Protein AF-A0A948FCE2-F1 (afdb_monomer_lite)

Secondary structure (DSSP, 8-state):
-EEEETTEEEEEEEEEETTEEEEEETT-SS--EEEEETTTTEEEEEETTTTEEEEEEGGGS--SS--TT-TT-EEEEEEEEEEEETTEEEEEEEEEEE-TT-S-EEEEEEEEESSSTT-EEEEEETTTTEEEE--S-------GGGGSPPTTPEE-PPPPTT---------------------

Sequence (183 aa):
MVTTVGKHSNQSELLVKGRKMKLKVLNGRTFSTMITDYDRKVLWMLAPIGRQYMEYDLSAMGRSVPQFFHPEVKINKKKIAKEMVGDRKAIKYAAEVTSPGSARVFDGFLWIAESLPDYPLKWQDPEYQLTVDWQDAKLVELDDSLFALPEGYLKVEPPKPGADVAGHQGQHRPESTAAEKKD

Structure (mmCIF, N/CA/C/O backbone):
data_AF-A0A948FCE2-F1
#
_entry.id   AF-A0A948FCE2-F1
#
loop_
_atom_site.group_PDB
_atom_site.id
_atom_site.type_symbol
_atom_site.label_atom_id
_atom_site.label_alt_id
_atom_site.label_comp_id
_atom_site.label_asym_id
_atom_site.label_entity_id
_atom_site.label_seq_id
_atom_site.pdbx_PDB_ins_code
_atom_site.Cartn_x
_atom_site.Cartn_y
_atom_site.Cartn_z
_atom_site.occupancy
_atom_site.B_iso_or_equiv
_atom_site.auth_seq_id
_atom_site.auth_comp_id
_atom_site.auth_asym_id
_atom_site.auth_atom_id
_atom_site.pdbx_PDB_model_num
ATOM 1 N N . MET A 1 1 ? -9.480 3.514 -4.050 1.00 92.25 1 MET A N 1
ATOM 2 C CA . MET A 1 1 ? -8.678 4.105 -2.953 1.00 92.25 1 MET A CA 1
ATOM 3 C C . MET A 1 1 ? -8.480 5.584 -3.232 1.00 92.25 1 MET A C 1
ATOM 5 O O . MET A 1 1 ? -8.151 5.936 -4.360 1.00 92.25 1 MET A O 1
ATOM 9 N N . VAL A 1 2 ? -8.671 6.437 -2.230 1.00 94.44 2 VAL A N 1
ATOM 10 C CA . VAL A 1 2 ? -8.377 7.873 -2.306 1.00 94.44 2 VAL A CA 1
ATOM 11 C C . VAL A 1 2 ? -7.312 8.195 -1.270 1.00 94.44 2 VAL A C 1
ATOM 13 O O . VAL A 1 2 ? -7.469 7.854 -0.104 1.00 94.44 2 VAL A O 1
ATOM 16 N N . THR A 1 3 ? -6.227 8.836 -1.687 1.00 93.19 3 THR A N 1
ATOM 17 C CA . THR A 1 3 ? -5.176 9.315 -0.784 1.00 93.19 3 THR A CA 1
ATOM 18 C C . THR A 1 3 ? -5.140 10.828 -0.841 1.00 93.19 3 THR A C 1
ATOM 20 O O . THR A 1 3 ? -4.957 11.394 -1.916 1.00 93.19 3 THR A O 1
ATOM 23 N N . THR A 1 4 ? -5.288 11.471 0.311 1.00 93.75 4 THR A N 1
ATOM 24 C CA . THR A 1 4 ? -5.264 12.924 0.469 1.00 93.75 4 THR A CA 1
ATOM 25 C C . THR A 1 4 ? -4.112 13.315 1.379 1.00 93.75 4 THR A C 1
ATOM 27 O O . THR A 1 4 ? -3.998 12.778 2.475 1.00 93.75 4 THR A O 1
ATOM 30 N N . VAL A 1 5 ? -3.270 14.245 0.932 1.00 91.31 5 VAL A N 1
ATOM 31 C CA . VAL A 1 5 ? -2.187 14.845 1.723 1.00 91.31 5 VAL A CA 1
ATOM 32 C C . VAL A 1 5 ? -2.358 16.359 1.676 1.00 91.31 5 VAL A C 1
ATOM 34 O O . VAL A 1 5 ? -2.222 16.983 0.616 1.00 91.31 5 VAL A O 1
ATOM 37 N N . GLY A 1 6 ? -2.705 16.956 2.816 1.00 91.12 6 GLY A N 1
ATOM 38 C CA . GLY A 1 6 ? -3.103 18.360 2.885 1.00 91.12 6 GLY A CA 1
ATOM 39 C C . GLY A 1 6 ? -4.295 18.640 1.964 1.00 91.12 6 GLY A C 1
ATOM 40 O O . GLY A 1 6 ? -5.379 18.099 2.158 1.00 91.12 6 GLY A O 1
ATOM 41 N N . LYS A 1 7 ? -4.096 19.476 0.936 1.00 90.12 7 LYS A N 1
ATOM 42 C CA . LYS A 1 7 ? -5.138 19.851 -0.044 1.00 90.12 7 LYS A CA 1
ATOM 43 C C . LYS A 1 7 ? -5.114 19.036 -1.344 1.00 90.12 7 LYS A C 1
ATOM 45 O O . LYS A 1 7 ? -5.920 19.299 -2.231 1.00 90.12 7 LYS A O 1
ATOM 50 N N . HIS A 1 8 ? -4.187 18.091 -1.487 1.00 91.12 8 HIS A N 1
ATOM 51 C CA . HIS A 1 8 ? -4.018 17.322 -2.718 1.00 91.12 8 HIS A CA 1
ATOM 52 C C . HIS A 1 8 ? -4.563 15.911 -2.541 1.00 91.12 8 HIS A C 1
ATOM 54 O O . HIS A 1 8 ? -4.157 15.211 -1.616 1.00 91.12 8 HIS A O 1
ATOM 60 N N . SER A 1 9 ? -5.425 15.480 -3.460 1.00 92.12 9 SER A N 1
ATOM 61 C CA . SER A 1 9 ? -5.993 14.133 -3.464 1.00 92.12 9 SER A CA 1
ATOM 62 C C . SER A 1 9 ? -5.657 13.405 -4.757 1.00 92.12 9 SER A C 1
ATOM 64 O O . SER A 1 9 ? -5.719 13.980 -5.841 1.00 92.12 9 SER A O 1
ATOM 66 N N . ASN A 1 10 ? -5.348 12.117 -4.642 1.00 90.94 10 ASN A N 1
ATOM 67 C CA . ASN A 1 10 ? -5.160 11.210 -5.766 1.00 90.94 10 ASN A CA 1
ATOM 68 C C . ASN A 1 10 ? -6.098 10.013 -5.629 1.00 90.94 10 ASN A C 1
ATOM 70 O O . ASN A 1 10 ? -6.314 9.502 -4.529 1.00 90.94 10 ASN A O 1
ATOM 74 N N . GLN A 1 11 ? -6.635 9.559 -6.759 1.00 93.81 11 GLN A N 1
ATOM 75 C CA . GLN A 1 11 ? -7.449 8.352 -6.835 1.00 93.81 11 GLN A CA 1
ATOM 76 C C . GLN A 1 11 ? -6.656 7.225 -7.478 1.00 93.81 11 GLN A C 1
ATOM 78 O O . GLN A 1 11 ? -6.008 7.416 -8.513 1.00 93.81 11 GLN A O 1
ATOM 83 N N . SER A 1 12 ? -6.764 6.045 -6.881 1.00 93.69 12 SER A N 1
ATOM 84 C CA . SER A 1 12 ? -6.090 4.849 -7.358 1.00 93.69 12 SER A CA 1
ATOM 85 C C . SER A 1 12 ? -6.959 3.609 -7.199 1.00 93.69 12 SER A C 1
ATOM 87 O O . SER A 1 12 ? -7.718 3.464 -6.235 1.00 93.69 12 SER A O 1
ATOM 89 N N . GLU A 1 13 ? -6.789 2.680 -8.125 1.00 95.12 13 GLU A N 1
ATOM 90 C CA . GLU A 1 13 ? -7.261 1.306 -8.024 1.00 95.12 13 GLU A CA 1
ATOM 91 C C . GLU A 1 13 ? -6.169 0.450 -7.373 1.00 95.12 13 GLU A C 1
ATOM 93 O O . GLU A 1 13 ? -4.993 0.580 -7.716 1.00 95.12 13 GLU A O 1
ATOM 98 N N . LEU A 1 14 ? -6.551 -0.397 -6.419 1.00 94.44 14 LEU A N 1
ATOM 99 C CA . LEU A 1 14 ? -5.639 -1.261 -5.676 1.00 94.44 14 LEU A CA 1
ATOM 100 C C . LEU A 1 14 ? -6.127 -2.706 -5.770 1.00 94.44 14 LEU A C 1
ATOM 102 O O . LEU A 1 14 ? -7.241 -3.007 -5.349 1.00 94.44 14 LEU A O 1
ATOM 106 N N . LEU A 1 15 ? -5.268 -3.587 -6.274 1.00 95.38 15 LEU A N 1
ATOM 107 C CA . LEU A 1 15 ? -5.460 -5.032 -6.285 1.00 95.38 15 LEU A CA 1
ATOM 108 C C . LEU A 1 15 ? -4.403 -5.676 -5.392 1.00 95.38 15 LEU A C 1
ATOM 110 O O . LEU A 1 15 ? -3.227 -5.310 -5.449 1.00 95.38 15 LEU A O 1
ATOM 114 N N . VAL A 1 16 ? -4.816 -6.651 -4.587 1.00 93.38 16 VAL A N 1
ATOM 115 C CA . VAL A 1 16 ? -3.933 -7.386 -3.676 1.00 93.38 16 VAL A CA 1
ATOM 116 C C . VAL A 1 16 ? -4.251 -8.869 -3.794 1.00 93.38 16 VAL A C 1
ATOM 118 O O . VAL A 1 16 ? -5.412 -9.260 -3.687 1.00 93.38 16 VAL A O 1
ATOM 121 N N . LYS A 1 17 ? -3.224 -9.691 -4.015 1.00 93.69 17 LYS A N 1
ATOM 122 C CA . LYS A 1 17 ? -3.331 -11.153 -4.045 1.00 93.69 17 LYS A CA 1
ATOM 123 C C . LYS A 1 17 ? -2.110 -11.753 -3.359 1.00 93.69 17 LYS A C 1
ATOM 125 O O . LYS A 1 17 ? -1.005 -11.698 -3.895 1.00 93.69 17 LYS A O 1
ATOM 130 N N . GLY A 1 18 ? -2.306 -12.333 -2.176 1.00 92.12 18 GLY A N 1
ATOM 131 C CA . GLY A 1 18 ? -1.208 -12.888 -1.382 1.00 92.12 18 GLY A CA 1
ATOM 132 C C . GLY A 1 18 ? -0.099 -11.855 -1.162 1.00 92.12 18 GLY A C 1
ATOM 133 O O . GLY A 1 18 ? -0.346 -10.782 -0.621 1.00 92.12 18 GLY A O 1
ATOM 134 N N . ARG A 1 19 ? 1.115 -12.169 -1.625 1.00 93.81 19 ARG A N 1
ATOM 135 C CA . ARG A 1 19 ? 2.308 -11.309 -1.538 1.00 93.81 19 ARG A CA 1
ATOM 136 C C . ARG A 1 19 ? 2.556 -10.476 -2.807 1.00 93.81 19 ARG A C 1
ATOM 138 O O . ARG A 1 19 ? 3.677 -10.039 -3.058 1.00 93.81 19 ARG A O 1
ATOM 145 N N . LYS A 1 20 ? 1.507 -10.217 -3.594 1.00 95.75 20 LYS A N 1
ATOM 146 C CA . LYS A 1 20 ? 1.540 -9.353 -4.780 1.00 95.75 20 LYS A CA 1
ATOM 147 C C . LYS A 1 20 ? 0.538 -8.214 -4.654 1.00 95.75 20 LYS A C 1
ATOM 149 O O . LYS A 1 20 ? -0.582 -8.394 -4.171 1.00 95.75 20 LYS A O 1
ATOM 154 N N . MET A 1 21 ? 0.933 -7.044 -5.134 1.00 95.44 21 MET A N 1
ATOM 155 C CA . MET A 1 21 ? 0.113 -5.839 -5.126 1.00 95.44 21 MET A CA 1
ATOM 156 C C . MET A 1 21 ? 0.203 -5.134 -6.475 1.00 95.44 21 MET A C 1
ATOM 158 O O . MET A 1 21 ? 1.263 -5.083 -7.093 1.00 95.44 21 MET A O 1
ATOM 162 N N . LYS A 1 22 ? -0.908 -4.553 -6.922 1.00 95.88 22 LYS A N 1
ATOM 163 C CA . LYS A 1 22 ? -0.946 -3.653 -8.070 1.00 95.88 22 LYS A CA 1
ATOM 164 C C . LYS A 1 22 ? -1.719 -2.400 -7.714 1.00 95.88 22 LYS A C 1
ATOM 166 O O . LYS A 1 22 ? -2.872 -2.477 -7.307 1.00 95.88 22 LYS A O 1
ATOM 171 N N . LEU A 1 23 ? -1.083 -1.253 -7.893 1.00 94.38 23 LEU A N 1
ATOM 172 C CA . LEU A 1 23 ? -1.665 0.059 -7.671 1.00 94.38 23 LEU A CA 1
ATOM 173 C C . LEU A 1 23 ? -1.679 0.823 -8.993 1.00 94.38 23 LEU A C 1
ATOM 175 O O . LEU A 1 23 ? -0.629 1.053 -9.587 1.00 94.38 23 LEU A O 1
ATOM 179 N N . LYS A 1 24 ? -2.854 1.245 -9.448 1.00 94.62 24 LYS A N 1
ATOM 180 C CA . LYS A 1 24 ? -3.020 2.060 -10.653 1.00 94.62 24 LYS A CA 1
ATOM 181 C C . LYS A 1 24 ? -3.580 3.423 -10.273 1.00 94.62 24 LYS A C 1
ATOM 183 O O . LYS A 1 24 ? -4.732 3.525 -9.868 1.00 94.62 24 LYS A O 1
ATOM 188 N N . VAL A 1 25 ? -2.780 4.471 -10.418 1.00 92.06 25 VAL A N 1
ATOM 189 C CA . VAL A 1 25 ? -3.202 5.864 -10.234 1.00 92.06 25 VAL A CA 1
ATOM 190 C C . VAL A 1 25 ? -4.040 6.277 -11.443 1.00 92.06 25 VAL A C 1
ATOM 192 O O . VAL A 1 25 ? -3.538 6.298 -12.567 1.00 92.06 25 VAL A O 1
ATOM 195 N N . LEU A 1 26 ? -5.315 6.608 -11.230 1.00 88.88 26 LEU A N 1
ATOM 196 C CA . LEU A 1 26 ? -6.279 6.811 -12.322 1.00 88.88 26 LEU A CA 1
ATOM 197 C C . LEU A 1 26 ? -6.000 8.075 -13.149 1.00 88.88 26 LEU A C 1
ATOM 199 O O . LEU A 1 26 ? -6.256 8.084 -14.347 1.00 88.88 26 LEU A O 1
ATOM 203 N N . ASN A 1 27 ? -5.399 9.095 -12.532 1.00 82.12 27 ASN A N 1
ATOM 204 C 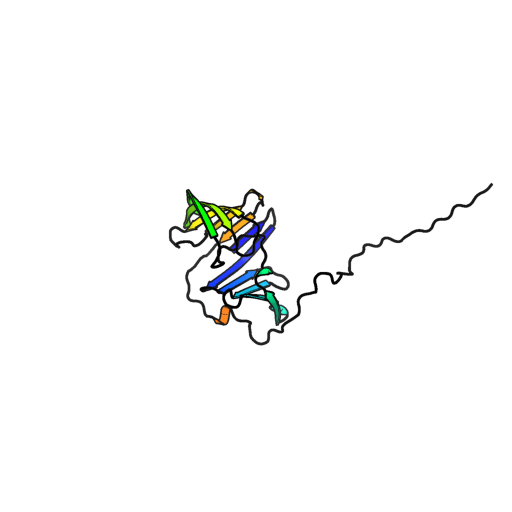CA . ASN A 1 27 ? -5.027 10.360 -13.179 1.00 82.12 27 ASN A CA 1
ATOM 205 C C . ASN A 1 27 ? -3.500 10.529 -13.318 1.00 82.12 27 ASN A C 1
ATOM 207 O O . ASN A 1 27 ? -2.989 11.647 -13.401 1.00 82.12 27 ASN A O 1
ATOM 211 N N . GLY A 1 28 ? -2.747 9.425 -13.280 1.00 71.00 28 GLY A N 1
ATOM 212 C CA . GLY A 1 28 ? -1.293 9.456 -13.435 1.00 71.00 28 GLY A CA 1
ATOM 213 C C . GLY A 1 28 ? -0.883 9.823 -14.865 1.00 71.00 28 GLY A C 1
ATOM 214 O O . GLY A 1 28 ? -1.487 9.347 -15.821 1.00 71.00 28 GLY A O 1
ATOM 215 N N . ARG A 1 29 ? 0.156 10.655 -15.017 1.00 71.62 29 ARG A N 1
ATOM 216 C CA . ARG A 1 29 ? 0.617 11.139 -16.334 1.00 71.62 29 ARG A CA 1
ATOM 217 C C . ARG A 1 29 ? 1.450 10.104 -17.093 1.00 71.62 29 ARG A C 1
ATOM 219 O O . ARG A 1 29 ? 1.075 9.701 -18.185 1.00 71.62 29 ARG A O 1
ATOM 226 N N . THR A 1 30 ? 2.573 9.685 -16.510 1.00 76.44 30 THR A N 1
ATOM 227 C CA . THR A 1 30 ? 3.572 8.859 -17.214 1.00 76.44 30 THR A CA 1
ATOM 228 C C . THR A 1 30 ? 3.650 7.469 -16.604 1.00 76.44 30 THR A C 1
ATOM 230 O O . THR A 1 30 ? 3.156 6.520 -17.200 1.00 76.44 30 THR A O 1
ATOM 233 N N . PHE A 1 31 ? 4.187 7.350 -15.387 1.00 80.12 31 PHE A N 1
ATOM 234 C CA . PHE A 1 31 ? 4.220 6.096 -14.636 1.00 80.12 31 PHE A CA 1
ATOM 235 C C . PHE A 1 31 ? 3.008 6.025 -13.711 1.00 80.12 31 PHE A C 1
ATOM 237 O O . PHE A 1 31 ? 3.011 6.585 -12.617 1.00 80.12 31 PHE A O 1
ATOM 244 N N . SER A 1 32 ? 1.934 5.407 -14.195 1.00 89.69 32 SER A N 1
ATOM 245 C CA . SER A 1 32 ? 0.636 5.384 -13.511 1.00 89.69 32 SER A CA 1
ATOM 246 C C . SER A 1 32 ? 0.306 4.039 -12.878 1.00 89.69 32 SER A C 1
ATOM 248 O O . SER A 1 32 ? -0.650 3.954 -12.115 1.00 89.69 32 SER A O 1
ATOM 250 N N . THR A 1 33 ? 1.067 2.984 -13.175 1.00 94.44 33 THR A N 1
ATOM 251 C CA . THR A 1 33 ? 0.833 1.649 -12.617 1.00 94.44 33 THR A CA 1
ATOM 252 C C . THR A 1 33 ? 2.077 1.156 -11.902 1.00 94.44 33 THR A C 1
ATOM 254 O O . THR A 1 33 ? 3.169 1.180 -12.454 1.00 94.44 33 THR A O 1
ATOM 257 N N . MET A 1 34 ? 1.896 0.690 -10.678 1.00 94.56 34 MET A N 1
ATOM 258 C CA . MET A 1 34 ? 2.920 0.103 -9.834 1.00 94.56 34 MET A CA 1
ATOM 259 C C . MET A 1 34 ? 2.536 -1.347 -9.567 1.00 94.56 34 MET A C 1
ATOM 261 O O . MET A 1 34 ? 1.407 -1.615 -9.158 1.00 94.56 34 MET A O 1
ATOM 265 N N . ILE A 1 35 ? 3.452 -2.277 -9.810 1.00 96.38 35 ILE A N 1
ATOM 266 C CA . ILE A 1 35 ? 3.286 -3.696 -9.494 1.00 96.38 35 ILE A CA 1
ATOM 267 C C . ILE A 1 35 ? 4.395 -4.086 -8.528 1.00 96.38 35 ILE A C 1
ATOM 269 O O . ILE A 1 35 ? 5.565 -3.795 -8.764 1.00 96.38 35 ILE A O 1
ATOM 273 N N . THR A 1 36 ? 4.022 -4.730 -7.435 1.00 95.44 36 THR A N 1
ATOM 274 C CA . THR A 1 36 ? 4.930 -5.148 -6.374 1.00 95.44 36 THR A CA 1
ATOM 275 C C . THR A 1 36 ? 4.806 -6.647 -6.177 1.00 95.44 36 THR A C 1
ATOM 277 O O . THR A 1 36 ? 3.702 -7.157 -5.986 1.00 95.44 36 THR A O 1
ATOM 280 N N . ASP A 1 37 ? 5.942 -7.335 -6.197 1.00 95.38 37 ASP A N 1
ATOM 281 C CA . ASP A 1 37 ? 6.055 -8.747 -5.844 1.00 95.38 37 ASP A CA 1
ATOM 282 C C . ASP A 1 37 ? 7.001 -8.858 -4.642 1.00 95.38 37 ASP A C 1
ATOM 284 O O . ASP A 1 37 ? 8.218 -8.657 -4.754 1.00 95.38 37 ASP A O 1
ATOM 288 N N . TYR A 1 38 ? 6.420 -9.117 -3.467 1.00 92.88 38 TYR A N 1
ATOM 289 C CA . TYR A 1 38 ? 7.160 -9.167 -2.207 1.00 92.88 38 TYR A CA 1
ATOM 290 C C . TYR A 1 38 ? 8.001 -10.438 -2.054 1.00 92.88 38 TY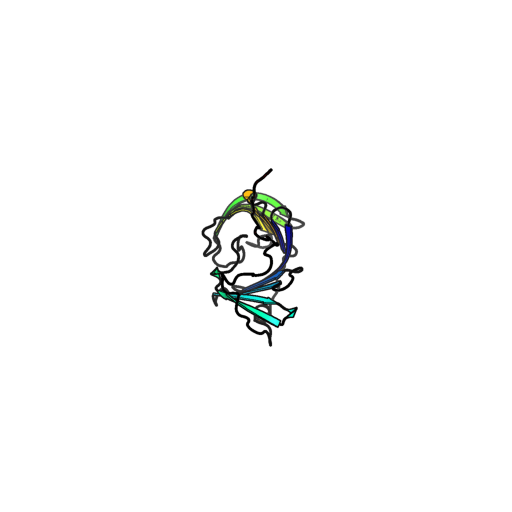R A C 1
ATOM 292 O O . TYR A 1 38 ? 8.911 -10.450 -1.225 1.00 92.88 38 TYR A O 1
ATOM 300 N N . ASP A 1 39 ? 7.729 -11.488 -2.830 1.00 92.62 39 ASP A N 1
ATOM 301 C CA . ASP A 1 39 ? 8.521 -12.722 -2.813 1.00 92.62 39 ASP A CA 1
ATOM 302 C C . ASP A 1 39 ? 9.800 -12.542 -3.627 1.00 92.62 39 ASP A C 1
ATOM 304 O O . ASP A 1 39 ? 10.889 -12.926 -3.201 1.00 92.62 39 ASP A O 1
ATOM 308 N N . ARG A 1 40 ? 9.682 -11.866 -4.773 1.00 93.44 40 ARG A N 1
ATOM 309 C CA . ARG A 1 40 ? 10.813 -11.538 -5.651 1.00 93.44 40 ARG A CA 1
ATOM 310 C C . ARG A 1 40 ? 11.571 -10.280 -5.241 1.00 93.44 40 ARG A C 1
ATOM 312 O O . ARG A 1 40 ? 12.609 -9.992 -5.829 1.00 93.44 40 ARG A O 1
ATOM 319 N N . LYS A 1 41 ? 11.058 -9.537 -4.257 1.00 92.19 41 LYS A N 1
ATOM 320 C CA . LYS A 1 41 ? 11.599 -8.250 -3.802 1.00 92.19 41 LYS A CA 1
ATOM 321 C C . LYS A 1 41 ? 11.760 -7.235 -4.938 1.00 92.19 41 LYS A C 1
ATOM 323 O O . LYS A 1 41 ? 12.733 -6.487 -4.977 1.00 92.19 41 LYS A O 1
ATOM 328 N N . VAL A 1 42 ? 10.772 -7.173 -5.829 1.00 93.81 42 VAL A N 1
ATOM 329 C CA . VAL A 1 42 ? 10.803 -6.286 -6.996 1.00 93.81 42 VAL A CA 1
ATOM 330 C C . VAL A 1 42 ? 9.600 -5.355 -7.040 1.00 93.81 42 VAL A C 1
ATOM 332 O O . VAL A 1 42 ? 8.472 -5.717 -6.692 1.00 93.81 42 VAL A O 1
ATOM 335 N N . LEU A 1 43 ? 9.869 -4.137 -7.494 1.00 93.88 43 LEU A N 1
ATOM 336 C CA . LEU A 1 43 ? 8.896 -3.105 -7.791 1.00 93.88 43 LEU A CA 1
ATOM 337 C C . LEU A 1 43 ? 9.006 -2.734 -9.271 1.00 93.88 43 LEU A C 1
ATOM 339 O O . LEU A 1 43 ? 10.051 -2.269 -9.721 1.00 93.88 43 LEU A O 1
ATOM 343 N N . TRP A 1 44 ? 7.917 -2.874 -10.018 1.00 95.81 44 TRP A N 1
ATOM 344 C CA . TRP A 1 44 ? 7.827 -2.372 -11.384 1.00 95.81 44 TRP A CA 1
ATOM 345 C C . TRP A 1 44 ? 6.953 -1.127 -11.439 1.00 95.81 44 TRP A C 1
ATOM 347 O O . TRP A 1 44 ? 5.788 -1.151 -11.039 1.00 95.81 44 TRP A O 1
ATOM 357 N N . MET A 1 45 ? 7.506 -0.053 -11.991 1.00 94.62 45 MET A N 1
ATOM 358 C CA . MET A 1 45 ? 6.775 1.158 -12.347 1.00 94.62 45 MET A CA 1
ATOM 359 C C . MET A 1 45 ? 6.525 1.134 -13.848 1.00 94.62 45 MET A C 1
ATOM 361 O O . MET A 1 45 ? 7.460 1.166 -14.640 1.00 94.62 45 MET A O 1
ATOM 365 N N . LEU A 1 46 ? 5.264 1.067 -14.251 1.00 94.62 46 LEU A N 1
ATOM 366 C CA . LEU A 1 46 ? 4.842 0.931 -15.638 1.00 94.62 46 LEU A CA 1
ATOM 367 C C . LEU A 1 46 ? 4.345 2.276 -16.162 1.00 94.62 46 LEU A C 1
ATOM 369 O O . LEU A 1 46 ? 3.556 2.960 -15.501 1.00 94.62 46 LEU A O 1
ATOM 373 N N . ALA A 1 47 ? 4.763 2.598 -17.383 1.00 93.81 47 ALA A N 1
ATOM 374 C CA . ALA A 1 47 ? 4.244 3.678 -18.206 1.00 93.81 47 ALA A CA 1
ATOM 375 C C . ALA A 1 47 ? 3.430 3.086 -19.369 1.00 93.81 47 ALA A C 1
ATOM 377 O O . ALA A 1 47 ? 4.004 2.749 -20.411 1.00 93.81 47 ALA A O 1
ATOM 378 N N . PRO A 1 48 ? 2.098 2.935 -19.220 1.00 91.19 48 PRO A N 1
ATOM 379 C CA . PRO A 1 48 ? 1.303 2.168 -20.174 1.00 91.19 48 PRO A CA 1
ATOM 380 C C . PRO A 1 48 ? 1.271 2.751 -21.587 1.00 91.19 48 PRO A C 1
ATOM 382 O O . PRO A 1 48 ? 1.327 1.995 -22.551 1.00 91.19 48 PRO A O 1
ATOM 385 N N . ILE A 1 49 ? 1.238 4.084 -21.715 1.00 91.06 49 ILE A N 1
ATOM 386 C CA . ILE A 1 49 ? 1.200 4.779 -23.015 1.00 91.06 49 ILE A CA 1
ATOM 387 C C . ILE A 1 4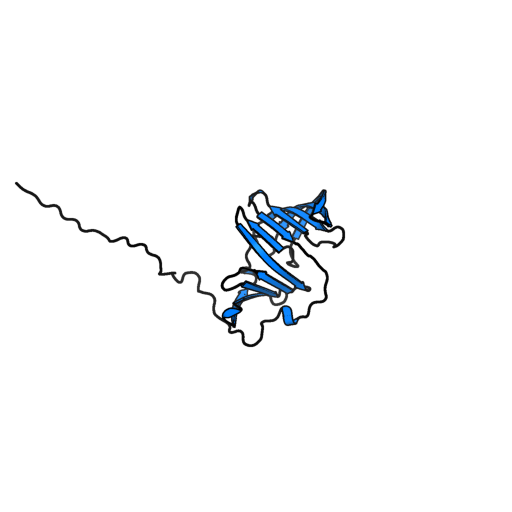9 ? 2.468 4.485 -23.827 1.00 91.06 49 ILE A C 1
ATOM 389 O O . ILE A 1 49 ? 2.388 4.200 -25.017 1.00 91.06 49 ILE A O 1
ATOM 393 N N . GLY A 1 50 ? 3.634 4.520 -23.178 1.00 91.44 50 GLY A N 1
ATOM 394 C CA . GLY A 1 50 ? 4.918 4.246 -23.824 1.00 91.44 50 GLY A CA 1
ATOM 395 C C . GLY A 1 50 ? 5.266 2.761 -23.921 1.00 91.44 50 GLY A C 1
ATOM 396 O O . GLY A 1 50 ? 6.296 2.438 -24.503 1.00 91.44 50 GLY A O 1
ATOM 397 N N . ARG A 1 51 ? 4.454 1.864 -23.334 1.00 94.56 51 ARG A N 1
ATOM 398 C CA . ARG A 1 51 ? 4.789 0.441 -23.123 1.00 94.56 51 ARG A CA 1
ATOM 399 C C . ARG A 1 51 ? 6.181 0.277 -22.511 1.00 94.56 51 ARG A C 1
ATOM 401 O O . ARG A 1 51 ? 6.989 -0.529 -22.961 1.00 94.56 51 ARG A O 1
ATOM 408 N N . GLN A 1 52 ? 6.477 1.084 -21.502 1.00 95.50 52 GLN A N 1
ATOM 409 C CA . GLN A 1 52 ? 7.768 1.085 -20.821 1.00 95.50 52 GLN A CA 1
ATOM 410 C C . GLN A 1 52 ? 7.596 0.693 -19.362 1.00 95.50 52 GLN A C 1
ATOM 412 O O . GLN A 1 52 ? 6.538 0.917 -18.768 1.00 95.50 52 GLN A O 1
ATOM 417 N N . TYR A 1 53 ? 8.644 0.134 -18.769 1.00 96.00 53 TYR A N 1
ATOM 418 C CA . TYR A 1 53 ? 8.702 -0.074 -17.331 1.00 96.00 53 TYR A CA 1
ATOM 419 C C . TYR A 1 53 ? 10.087 0.230 -16.770 1.00 96.00 53 TYR A C 1
ATOM 421 O O . TYR A 1 53 ? 11.102 0.027 -17.431 1.00 96.00 53 TYR A O 1
ATOM 429 N N . MET A 1 54 ? 10.107 0.687 -15.527 1.00 95.44 54 MET A N 1
ATOM 430 C CA . MET A 1 54 ? 11.300 0.764 -14.697 1.00 95.44 54 MET A CA 1
ATOM 431 C C . MET A 1 54 ? 11.200 -0.305 -13.618 1.00 95.44 54 MET A C 1
ATOM 433 O O . MET A 1 54 ? 10.127 -0.544 -13.059 1.00 95.44 54 MET A O 1
ATOM 437 N N . GLU A 1 55 ? 12.322 -0.950 -13.337 1.00 94.75 55 GLU A N 1
ATOM 438 C CA . GLU A 1 55 ? 12.442 -1.954 -12.289 1.00 94.75 55 GLU A CA 1
ATOM 439 C C . GLU A 1 55 ? 13.280 -1.394 -11.149 1.00 94.75 55 GLU A C 1
ATOM 441 O O . GLU A 1 55 ? 14.360 -0.850 -11.375 1.00 94.75 55 GLU A O 1
ATOM 446 N N . TYR A 1 56 ? 12.776 -1.548 -9.934 1.00 92.12 56 TYR A N 1
ATOM 447 C CA . TYR A 1 56 ? 13.428 -1.104 -8.718 1.00 92.12 56 TYR A CA 1
ATOM 448 C C . TYR A 1 56 ? 13.437 -2.223 -7.679 1.00 92.12 56 TYR A C 1
ATOM 450 O O . TYR A 1 56 ? 12.572 -3.103 -7.668 1.00 92.12 56 TYR A O 1
ATOM 458 N N . ASP A 1 57 ? 14.388 -2.133 -6.757 1.00 91.38 57 ASP A N 1
ATOM 459 C CA . ASP A 1 57 ? 14.311 -2.846 -5.487 1.00 91.38 57 ASP A CA 1
ATOM 460 C C . ASP A 1 57 ? 13.149 -2.293 -4.638 1.00 91.38 57 ASP A C 1
ATOM 462 O O . ASP A 1 57 ? 12.829 -1.100 -4.702 1.00 91.38 57 ASP A O 1
ATOM 466 N N . LEU A 1 58 ? 12.525 -3.138 -3.808 1.00 87.62 58 LEU A N 1
ATOM 467 C CA . LEU A 1 58 ? 11.424 -2.715 -2.928 1.00 87.62 58 LEU A CA 1
ATOM 468 C C . LEU A 1 58 ? 11.780 -1.548 -2.006 1.00 87.62 58 LEU A C 1
ATOM 470 O O . LEU A 1 58 ? 10.893 -0.785 -1.623 1.00 87.62 58 LEU A O 1
ATOM 474 N N . SER A 1 59 ? 13.054 -1.387 -1.646 1.00 83.75 59 SER A N 1
ATOM 475 C CA . SER A 1 59 ? 13.518 -0.275 -0.814 1.00 83.75 59 SER A CA 1
ATOM 476 C C . SER A 1 59 ? 13.227 1.099 -1.422 1.00 83.75 59 SER A C 1
ATOM 478 O O . SER A 1 59 ? 13.106 2.057 -0.652 1.00 83.75 59 SER A O 1
ATOM 480 N N . ALA A 1 60 ? 13.058 1.182 -2.749 1.00 83.50 60 ALA A N 1
ATOM 481 C CA . ALA A 1 60 ? 12.688 2.390 -3.485 1.00 83.50 60 ALA A CA 1
ATOM 482 C C . ALA A 1 60 ? 11.191 2.738 -3.393 1.00 83.50 60 ALA A C 1
ATOM 484 O O . ALA A 1 60 ? 10.788 3.829 -3.801 1.00 83.50 60 ALA A O 1
ATOM 485 N N . MET A 1 61 ? 10.351 1.838 -2.870 1.00 81.56 61 MET A N 1
ATOM 486 C CA . MET A 1 61 ? 8.931 2.114 -2.682 1.00 81.56 61 MET A CA 1
ATOM 487 C C . MET A 1 61 ? 8.744 3.283 -1.707 1.00 81.56 61 MET A C 1
ATOM 489 O O . MET A 1 61 ? 9.362 3.342 -0.641 1.00 81.56 61 MET A O 1
ATOM 493 N N . GLY A 1 62 ? 7.859 4.213 -2.076 1.00 75.62 62 GLY A N 1
ATOM 494 C CA . GLY A 1 62 ? 7.565 5.401 -1.282 1.00 75.62 62 GLY A CA 1
ATOM 495 C C . GLY A 1 62 ? 7.161 5.065 0.157 1.00 75.62 62 GLY A C 1
ATOM 496 O O . GLY A 1 62 ? 6.404 4.127 0.414 1.00 75.62 62 GLY A O 1
ATOM 497 N N . ARG A 1 63 ? 7.671 5.866 1.098 1.00 76.88 63 ARG A N 1
ATOM 498 C CA . ARG A 1 63 ? 7.465 5.717 2.552 1.00 76.88 63 ARG A CA 1
ATOM 499 C C . ARG A 1 63 ? 6.707 6.899 3.156 1.00 76.88 63 ARG A C 1
ATOM 501 O O . ARG A 1 63 ? 6.838 7.192 4.338 1.00 76.88 63 ARG A O 1
ATOM 508 N N . SER A 1 64 ? 5.969 7.636 2.331 1.00 71.69 64 SER A N 1
ATOM 509 C CA . SER A 1 64 ? 5.172 8.790 2.762 1.00 71.69 64 SER A CA 1
ATOM 510 C C . SER A 1 64 ? 3.817 8.392 3.349 1.00 71.69 64 SER A C 1
ATOM 512 O O . SER A 1 64 ? 3.227 9.173 4.089 1.00 71.69 64 SER A O 1
ATOM 514 N N . VAL A 1 65 ? 3.348 7.180 3.044 1.00 78.75 65 VAL A N 1
ATOM 515 C CA . VAL A 1 65 ? 2.079 6.598 3.497 1.00 78.75 65 VAL A CA 1
ATOM 516 C C . VAL A 1 65 ? 2.363 5.194 4.048 1.00 78.75 65 VAL A C 1
ATOM 518 O O . VAL A 1 65 ? 3.225 4.508 3.484 1.00 78.75 65 VAL A O 1
ATOM 521 N N . PRO A 1 66 ? 1.673 4.735 5.112 1.00 80.31 66 PRO A N 1
ATOM 522 C CA . PRO A 1 66 ? 1.872 3.383 5.619 1.00 80.31 66 PRO A CA 1
ATOM 523 C C . PRO A 1 66 ? 1.466 2.316 4.593 1.00 80.31 66 PRO A C 1
ATOM 525 O O . PRO A 1 66 ? 0.443 2.429 3.913 1.00 80.31 66 PRO A O 1
ATOM 528 N N . GLN A 1 67 ? 2.248 1.240 4.508 1.00 87.38 67 GLN A N 1
ATOM 529 C CA . GLN A 1 67 ? 2.036 0.156 3.548 1.00 87.38 67 GLN A CA 1
ATOM 530 C C . GLN A 1 67 ? 1.171 -0.954 4.158 1.00 87.38 67 GLN A C 1
ATOM 532 O O . GLN A 1 67 ? 1.650 -2.046 4.444 1.00 87.38 67 GLN A O 1
ATOM 537 N N . PHE A 1 68 ? -0.118 -0.676 4.367 1.00 90.75 68 PHE A N 1
ATOM 538 C CA . PHE A 1 68 ? -1.046 -1.578 5.074 1.00 90.75 68 PHE A CA 1
ATOM 539 C C . PHE A 1 68 ? -1.184 -2.986 4.481 1.00 90.75 68 PHE A C 1
ATOM 541 O O . PHE A 1 68 ? -1.561 -3.907 5.196 1.00 90.75 68 PHE A O 1
ATOM 548 N N . PHE A 1 69 ? -0.884 -3.154 3.194 1.00 90.25 69 PHE A N 1
ATOM 549 C CA . PHE A 1 69 ? -0.957 -4.445 2.503 1.00 90.25 69 PHE A CA 1
ATOM 550 C C . PHE A 1 69 ? 0.413 -5.113 2.342 1.00 90.25 69 PHE A C 1
ATOM 552 O O . PHE A 1 69 ? 0.519 -6.158 1.703 1.00 90.25 69 PHE A O 1
ATOM 559 N N . HIS A 1 70 ? 1.469 -4.529 2.916 1.00 90.06 70 HIS A N 1
ATOM 560 C CA . HIS A 1 70 ? 2.766 -5.181 2.983 1.00 90.06 70 HIS A CA 1
ATOM 561 C C . HIS A 1 70 ? 2.691 -6.338 3.995 1.00 90.06 70 HIS A C 1
ATOM 563 O O . HIS A 1 70 ? 2.282 -6.115 5.133 1.00 90.06 70 HIS A O 1
ATOM 569 N N . PRO A 1 71 ? 3.130 -7.561 3.651 1.00 87.44 71 PRO A N 1
ATOM 570 C CA . PRO A 1 71 ? 2.947 -8.741 4.507 1.00 87.44 71 PRO A CA 1
ATOM 571 C C . PRO A 1 71 ? 3.669 -8.657 5.861 1.00 87.44 71 PRO A C 1
ATOM 573 O O . PRO A 1 71 ? 3.257 -9.273 6.834 1.00 87.44 71 PRO A O 1
ATOM 576 N N . GLU A 1 72 ? 4.761 -7.901 5.919 1.00 90.38 72 GLU A N 1
ATOM 577 C CA . GLU A 1 72 ? 5.555 -7.677 7.136 1.00 90.38 72 GLU A CA 1
ATOM 578 C C . GLU A 1 72 ? 5.224 -6.356 7.863 1.00 90.38 72 GLU A C 1
ATOM 580 O O . GLU A 1 72 ? 5.967 -5.944 8.757 1.00 90.38 72 GLU A O 1
ATOM 585 N N . VAL A 1 73 ? 4.136 -5.665 7.494 1.00 91.88 73 VAL A N 1
ATOM 586 C CA . VAL A 1 73 ? 3.704 -4.463 8.223 1.00 91.88 73 VAL A CA 1
ATOM 587 C C . VAL A 1 73 ? 3.329 -4.823 9.659 1.00 91.88 73 VAL A C 1
ATOM 589 O O . VAL A 1 73 ? 2.624 -5.800 9.916 1.00 91.88 73 VAL A O 1
ATOM 592 N N . LYS A 1 74 ? 3.797 -4.024 10.617 1.00 93.94 74 LYS A N 1
ATOM 593 C CA . LYS A 1 74 ? 3.422 -4.166 12.025 1.00 93.94 74 LYS A CA 1
ATOM 594 C C . LYS A 1 74 ? 2.439 -3.068 12.385 1.00 93.94 74 LYS A C 1
ATOM 596 O O . LYS A 1 74 ? 2.706 -1.898 12.122 1.00 93.94 74 LYS A O 1
ATOM 601 N N . ILE A 1 75 ? 1.318 -3.455 12.983 1.00 95.19 75 ILE A N 1
ATOM 602 C CA . ILE A 1 75 ? 0.266 -2.536 13.416 1.00 95.19 75 ILE A CA 1
ATOM 603 C C . ILE A 1 75 ? 0.013 -2.786 14.900 1.00 95.19 75 ILE A C 1
ATOM 605 O O . ILE A 1 75 ? -0.614 -3.781 15.267 1.00 95.19 75 ILE A O 1
ATOM 609 N N . ASN A 1 76 ? 0.492 -1.881 15.750 1.00 96.31 76 ASN A N 1
ATOM 610 C CA . ASN A 1 76 ? 0.082 -1.829 17.147 1.00 96.31 76 ASN A CA 1
ATOM 611 C C . ASN A 1 76 ? -1.197 -0.996 17.222 1.00 96.31 76 ASN A C 1
ATOM 613 O O . ASN A 1 76 ? -1.208 0.133 16.746 1.00 96.31 76 ASN A O 1
ATOM 617 N N . LYS A 1 77 ? -2.295 -1.543 17.752 1.00 96.31 77 LYS A N 1
ATOM 618 C CA . LYS A 1 77 ? -3.600 -0.868 17.718 1.00 96.31 77 LYS A CA 1
ATOM 619 C C . LYS A 1 77 ? -4.378 -1.029 19.018 1.00 96.31 77 LYS A C 1
ATOM 621 O O . LYS A 1 77 ? -4.560 -2.138 19.514 1.00 96.31 77 LYS A O 1
ATOM 626 N N . LYS A 1 78 ? -4.925 0.076 19.526 1.00 97.94 78 LYS A N 1
ATOM 627 C CA . LYS A 1 78 ? -5.843 0.117 20.670 1.00 97.94 78 LYS A CA 1
ATOM 628 C C . LYS A 1 78 ? -7.223 0.551 20.203 1.00 97.94 78 LYS A C 1
ATOM 630 O O . LYS A 1 78 ? -7.383 1.626 19.632 1.00 97.94 78 LYS A O 1
ATOM 635 N N . LYS A 1 79 ? -8.233 -0.286 20.451 1.00 97.81 79 LYS A N 1
ATOM 636 C CA . LYS A 1 79 ? -9.628 0.020 20.110 1.00 97.81 79 LYS A CA 1
ATOM 637 C C . LYS A 1 79 ? -10.084 1.284 20.845 1.00 97.81 79 LYS A C 1
ATOM 639 O O . LYS A 1 79 ? -9.899 1.385 22.054 1.00 97.81 79 LYS A O 1
ATOM 644 N N . ILE A 1 80 ? -10.715 2.200 20.114 1.00 97.75 80 ILE A N 1
ATOM 645 C CA . ILE A 1 80 ? -11.277 3.448 20.649 1.00 97.75 80 ILE A CA 1
ATOM 646 C C . ILE A 1 80 ? -12.799 3.419 20.574 1.00 97.75 80 ILE A C 1
ATOM 648 O O . ILE A 1 80 ? -13.471 3.690 21.564 1.00 97.75 80 ILE A O 1
ATOM 652 N N . ALA A 1 81 ? -13.349 3.100 19.402 1.00 97.75 81 ALA A N 1
ATOM 653 C CA . ALA A 1 81 ? -14.774 3.259 19.137 1.00 97.75 81 ALA A CA 1
ATOM 654 C C . ALA A 1 81 ? -15.267 2.296 18.052 1.00 97.75 81 ALA A C 1
ATOM 656 O O . ALA A 1 81 ? -14.483 1.637 17.366 1.00 97.75 81 ALA A O 1
ATOM 657 N N . LYS A 1 82 ? -16.590 2.229 17.905 1.00 97.50 82 LYS A N 1
ATOM 658 C CA . LYS A 1 82 ? -17.260 1.686 16.723 1.00 97.50 82 LYS A CA 1
ATOM 659 C C . LYS A 1 82 ? -17.886 2.850 15.967 1.00 97.50 82 LYS A C 1
ATOM 661 O O . LYS A 1 82 ? -18.542 3.682 16.585 1.00 97.50 82 LYS A O 1
ATOM 666 N N . GLU A 1 83 ? -17.673 2.908 14.663 1.00 97.00 83 GLU A N 1
ATOM 667 C CA . GLU A 1 83 ? -18.122 4.004 13.804 1.00 97.00 83 GLU A CA 1
ATOM 668 C C . GLU A 1 83 ? -18.614 3.452 12.457 1.00 97.00 83 GLU A C 1
ATOM 670 O O . GLU A 1 83 ? -18.339 2.306 12.097 1.00 97.00 83 GLU A O 1
ATOM 675 N N . MET A 1 84 ? -19.347 4.273 11.708 1.00 94.69 84 MET A N 1
ATOM 676 C CA . MET A 1 84 ? -19.666 4.001 10.307 1.00 94.69 84 MET A CA 1
ATOM 677 C C . MET A 1 84 ? -18.645 4.712 9.417 1.00 94.69 84 MET A C 1
ATOM 679 O O . MET A 1 84 ? -18.403 5.906 9.591 1.00 94.69 84 MET A O 1
ATOM 683 N N . VAL A 1 85 ? -18.064 3.996 8.456 1.00 93.31 85 VAL A N 1
ATOM 684 C CA . VAL A 1 85 ? -17.226 4.568 7.392 1.00 93.31 85 VAL A CA 1
ATOM 685 C C . VAL A 1 85 ? -17.947 4.322 6.074 1.00 93.31 85 VAL A C 1
ATOM 687 O O . VAL A 1 85 ? -17.994 3.193 5.586 1.00 93.31 85 VAL A O 1
ATOM 690 N N . GLY A 1 86 ? -18.574 5.372 5.539 1.00 89.25 86 GLY A N 1
ATOM 691 C CA . GLY A 1 86 ? -19.555 5.221 4.465 1.00 89.25 86 GLY A CA 1
ATOM 692 C C . GLY A 1 86 ? -20.742 4.376 4.936 1.00 89.25 86 GLY A C 1
ATOM 693 O O . GLY A 1 86 ? -21.360 4.675 5.956 1.00 89.25 86 GLY A O 1
ATOM 694 N N . ASP A 1 87 ? -21.028 3.296 4.217 1.00 90.06 87 ASP A N 1
ATOM 695 C CA . ASP A 1 87 ? -22.087 2.326 4.508 1.00 90.06 87 ASP A CA 1
ATOM 696 C C . ASP A 1 87 ? -21.608 1.115 5.336 1.00 90.06 87 ASP A C 1
ATOM 698 O O . ASP A 1 87 ? -22.385 0.199 5.614 1.00 90.06 87 ASP A O 1
ATOM 702 N N . ARG A 1 88 ? -20.341 1.098 5.776 1.00 91.44 88 ARG A N 1
ATOM 703 C CA . ARG A 1 88 ? -19.737 -0.047 6.476 1.00 91.44 88 ARG A CA 1
ATOM 704 C C . ARG A 1 88 ? -19.520 0.218 7.959 1.00 91.44 88 ARG A C 1
ATOM 706 O O . ARG A 1 88 ? -18.958 1.240 8.350 1.00 91.44 88 ARG A O 1
ATOM 713 N N . LYS A 1 89 ? -19.889 -0.765 8.787 1.00 94.81 89 LYS A N 1
ATOM 714 C CA . LYS A 1 89 ? -19.527 -0.804 10.211 1.00 94.81 89 LYS A CA 1
ATOM 715 C C . LYS A 1 89 ? -18.027 -1.033 10.357 1.00 94.81 89 LYS A C 1
ATOM 717 O O . LYS A 1 89 ? -17.483 -1.978 9.777 1.00 94.81 89 LYS A O 1
ATOM 722 N N . ALA A 1 90 ? -17.385 -0.197 11.159 1.00 96.50 90 ALA A N 1
ATOM 723 C CA . ALA A 1 90 ? -15.955 -0.231 11.384 1.00 96.50 90 ALA A CA 1
ATOM 724 C C . ALA A 1 90 ? -15.615 -0.103 12.869 1.00 96.50 90 ALA A C 1
ATOM 726 O O . ALA A 1 90 ? -16.295 0.582 13.638 1.00 96.50 90 ALA A O 1
ATOM 727 N N . ILE A 1 91 ? -14.502 -0.713 13.262 1.00 97.44 91 ILE A N 1
ATOM 728 C CA . ILE A 1 91 ? -13.869 -0.445 14.551 1.00 97.44 91 ILE A CA 1
ATOM 729 C C . ILE A 1 91 ? -12.749 0.560 14.311 1.00 97.44 91 ILE A C 1
ATOM 731 O O . ILE A 1 91 ? -11.873 0.333 13.476 1.00 97.44 91 ILE A O 1
ATOM 735 N N . LYS A 1 92 ? -12.781 1.660 15.060 1.00 98.00 92 LYS A N 1
ATOM 736 C CA . LYS A 1 92 ? -11.730 2.672 15.078 1.00 98.00 92 LYS A CA 1
ATOM 737 C C . LYS A 1 92 ? -10.691 2.332 16.133 1.00 98.00 92 LYS A C 1
ATOM 739 O O . LYS A 1 92 ? -11.031 2.043 17.287 1.00 98.00 92 LYS A O 1
ATOM 744 N N . TYR A 1 93 ? -9.431 2.447 15.751 1.00 98.12 93 TYR A N 1
ATOM 745 C CA . TYR A 1 93 ? -8.274 2.233 16.600 1.00 98.12 93 TYR A CA 1
ATOM 746 C C . TYR A 1 93 ? -7.377 3.471 16.611 1.00 98.12 93 TYR A C 1
ATOM 748 O O . TYR A 1 93 ? -7.224 4.114 15.577 1.00 98.12 93 TYR A O 1
ATOM 756 N N . ALA A 1 94 ? -6.750 3.765 17.752 1.00 98.06 94 ALA A N 1
ATOM 757 C CA . ALA A 1 94 ? -5.460 4.457 17.759 1.00 98.06 94 ALA A CA 1
ATOM 758 C C . ALA A 1 94 ? -4.433 3.420 17.334 1.00 98.06 94 ALA A C 1
ATOM 760 O O . ALA A 1 94 ? -4.440 2.318 17.892 1.00 98.06 94 ALA A O 1
ATOM 761 N N . ALA A 1 95 ? -3.604 3.737 16.351 1.00 97.38 95 ALA A N 1
ATOM 762 C CA . ALA A 1 95 ? -2.643 2.789 15.831 1.00 97.38 95 ALA A CA 1
ATOM 763 C C . ALA A 1 95 ? -1.293 3.433 15.529 1.00 97.38 95 ALA A C 1
ATOM 765 O O . ALA A 1 95 ? -1.230 4.554 15.031 1.00 97.38 95 ALA A O 1
ATOM 766 N N . GLU A 1 96 ? -0.254 2.654 15.801 1.00 96.25 96 GLU A N 1
ATOM 767 C CA . GLU A 1 96 ? 1.129 2.898 15.417 1.00 96.25 96 GLU A CA 1
ATOM 768 C C . GLU A 1 96 ? 1.468 1.867 14.332 1.00 96.25 96 GLU A C 1
ATOM 770 O O . GLU A 1 96 ? 1.298 0.653 14.524 1.00 96.25 96 GLU A O 1
ATOM 775 N N . VAL A 1 97 ? 1.895 2.336 13.163 1.00 94.56 97 VAL A N 1
ATOM 776 C CA . VAL A 1 97 ? 2.170 1.493 11.997 1.00 94.56 97 VAL A CA 1
ATOM 777 C C . VAL A 1 97 ? 3.641 1.589 11.632 1.00 94.56 97 VAL A C 1
ATOM 779 O O . VAL A 1 97 ? 4.151 2.666 11.332 1.00 94.56 97 VAL A O 1
ATOM 782 N N . THR A 1 98 ? 4.310 0.441 11.571 1.00 92.62 98 THR A N 1
ATOM 783 C CA . THR A 1 98 ? 5.708 0.339 11.146 1.00 92.62 98 THR A CA 1
ATOM 784 C C . THR A 1 98 ? 5.779 -0.474 9.864 1.00 92.62 98 THR A C 1
ATOM 786 O O . THR A 1 98 ? 5.450 -1.663 9.843 1.00 92.62 98 THR A O 1
ATOM 789 N N . SER A 1 99 ? 6.210 0.175 8.781 1.00 87.88 99 SER A N 1
ATOM 790 C CA . SER A 1 99 ? 6.434 -0.486 7.491 1.00 87.88 99 SER A CA 1
ATOM 791 C C . SER A 1 99 ? 7.878 -1.005 7.398 1.00 87.88 99 SER A C 1
ATOM 793 O O . SER A 1 99 ? 8.796 -0.309 7.837 1.00 87.88 99 SER A O 1
ATOM 795 N N . PRO A 1 100 ? 8.118 -2.193 6.822 1.00 83.50 100 PRO A N 1
ATOM 796 C CA . PRO A 1 100 ? 9.463 -2.741 6.656 1.00 83.50 100 PRO A CA 1
ATOM 797 C C . PRO A 1 100 ? 10.395 -1.799 5.901 1.00 83.50 100 PRO A C 1
ATOM 799 O O . PRO A 1 100 ? 10.005 -1.136 4.942 1.00 83.50 100 PRO A O 1
ATOM 802 N N . GLY A 1 101 ? 11.639 -1.712 6.368 1.00 78.44 101 GLY A N 1
ATOM 803 C CA . GLY A 1 101 ? 12.646 -0.817 5.801 1.00 78.44 101 GLY A CA 1
ATOM 804 C C . GLY A 1 101 ? 12.420 0.671 6.089 1.00 78.44 101 GLY A C 1
ATOM 805 O O . GLY A 1 101 ? 13.318 1.459 5.806 1.00 78.44 101 GLY A O 1
ATOM 806 N N . SER A 1 102 ? 11.285 1.081 6.667 1.00 80.56 102 SER A N 1
ATOM 807 C CA . SER A 1 102 ? 11.033 2.460 7.093 1.00 80.56 102 SER A CA 1
ATOM 808 C C . SER A 1 102 ? 11.553 2.703 8.509 1.00 80.56 102 SER A C 1
ATOM 810 O O . SER A 1 102 ? 11.236 1.951 9.424 1.00 80.56 102 SER A O 1
ATOM 812 N N . ALA A 1 103 ? 12.307 3.789 8.702 1.00 81.06 103 ALA A N 1
ATOM 813 C CA . ALA A 1 103 ? 12.655 4.288 10.036 1.00 81.06 103 ALA A CA 1
ATOM 814 C C . ALA A 1 103 ? 11.503 5.079 10.685 1.00 81.06 103 ALA A C 1
ATOM 816 O O . ALA A 1 103 ? 11.518 5.327 11.886 1.00 81.06 103 ALA A O 1
ATOM 817 N N . ARG A 1 104 ? 10.506 5.485 9.887 1.00 85.19 104 ARG A N 1
ATOM 818 C CA . ARG A 1 104 ? 9.323 6.205 10.356 1.00 85.19 104 ARG A CA 1
ATOM 819 C C . ARG A 1 104 ? 8.298 5.229 10.927 1.00 85.19 104 ARG A C 1
ATOM 821 O O . ARG A 1 104 ? 7.915 4.278 10.238 1.00 85.19 104 ARG A O 1
ATOM 828 N N . VAL A 1 105 ? 7.827 5.543 12.129 1.00 89.94 105 VAL A N 1
ATOM 829 C CA . VAL A 1 105 ? 6.587 5.026 12.717 1.00 89.94 105 VAL A CA 1
ATOM 830 C C . VAL A 1 105 ? 5.470 6.006 12.361 1.00 89.94 105 VAL A C 1
ATOM 832 O O . VAL A 1 105 ? 5.682 7.218 12.382 1.00 89.94 105 VAL A O 1
ATOM 835 N N . PHE A 1 106 ? 4.322 5.490 11.930 1.00 91.56 106 PHE A N 1
ATOM 836 C CA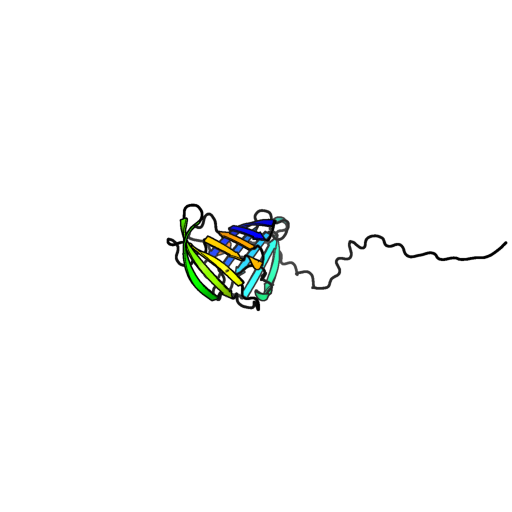 . PHE A 1 106 ? 3.157 6.307 11.605 1.00 91.56 106 PHE A CA 1
ATOM 837 C C . PHE A 1 106 ? 2.125 6.187 12.713 1.00 91.56 106 PHE A C 1
ATOM 839 O O . PHE A 1 106 ? 1.584 5.101 12.921 1.00 91.56 106 PHE A O 1
ATOM 846 N N . ASP A 1 107 ? 1.806 7.305 13.349 1.00 95.25 107 ASP A N 1
ATOM 847 C CA . ASP A 1 107 ? 0.823 7.367 14.421 1.00 95.25 107 ASP A CA 1
ATOM 848 C C . ASP A 1 107 ? -0.468 8.004 13.917 1.00 95.25 107 ASP A C 1
ATOM 850 O O . ASP A 1 107 ? -0.466 9.005 13.197 1.00 95.25 107 ASP A O 1
ATOM 854 N N . GLY A 1 108 ? -1.603 7.404 14.259 1.00 96.81 108 GLY A N 1
ATOM 855 C CA . GLY A 1 108 ? -2.872 7.886 13.742 1.00 96.81 108 GLY A CA 1
ATOM 856 C C . GLY A 1 108 ? -4.069 7.031 14.108 1.00 96.81 108 GLY A C 1
ATOM 857 O O . GLY A 1 108 ? -4.074 6.266 15.075 1.00 96.81 108 GLY A O 1
ATOM 858 N N . PHE A 1 109 ? -5.120 7.191 13.315 1.00 98.00 109 PHE A N 1
ATOM 859 C CA . PHE A 1 109 ? -6.373 6.480 13.470 1.00 98.00 109 PHE A CA 1
ATOM 860 C C . PHE A 1 109 ? -6.591 5.521 12.307 1.00 98.00 109 PHE A C 1
ATOM 862 O O . PHE A 1 109 ? -6.552 5.911 11.139 1.00 98.00 109 PHE A O 1
ATOM 869 N N . LEU A 1 110 ? -6.861 4.264 12.641 1.00 97.88 110 LEU A N 1
ATOM 870 C CA . LEU A 1 110 ? -7.136 3.197 11.688 1.00 97.88 110 LEU A CA 1
ATOM 871 C C . LEU A 1 110 ? -8.563 2.693 11.882 1.00 97.88 110 LEU A C 1
ATOM 873 O O . LEU A 1 110 ? -8.946 2.317 12.989 1.00 97.88 110 LEU A O 1
ATOM 877 N N . TRP A 1 111 ? -9.333 2.637 10.803 1.00 97.62 111 TRP A N 1
ATOM 878 C CA . TRP A 1 111 ? -10.652 2.015 10.781 1.00 97.62 111 TRP A CA 1
ATOM 879 C C . TRP A 1 111 ? -10.567 0.694 10.038 1.00 97.62 111 TRP A C 1
ATOM 881 O O . TRP A 1 111 ? -10.120 0.658 8.893 1.00 97.62 111 TRP A O 1
ATOM 891 N N . ILE A 1 112 ? -11.028 -0.377 10.676 1.00 95.56 112 ILE A N 1
ATOM 892 C CA . ILE A 1 112 ? -11.059 -1.727 10.102 1.00 95.56 112 ILE A CA 1
ATOM 893 C C . ILE A 1 112 ? -12.512 -2.174 10.002 1.00 95.56 112 ILE A C 1
ATOM 895 O O . ILE A 1 112 ? -13.286 -1.970 10.941 1.00 95.56 112 ILE A O 1
ATOM 899 N N . ALA A 1 113 ? -12.882 -2.768 8.870 1.00 93.69 113 ALA A N 1
ATOM 900 C CA . ALA A 1 113 ? -14.228 -3.285 8.656 1.00 93.69 113 ALA A CA 1
ATOM 901 C C . ALA A 1 113 ? -14.565 -4.400 9.659 1.00 93.69 113 ALA A C 1
ATOM 903 O O . ALA A 1 113 ? -13.772 -5.314 9.861 1.00 93.69 113 ALA A O 1
ATOM 904 N N . GLU A 1 114 ? -15.775 -4.391 10.228 1.00 92.25 114 GLU A N 1
ATOM 905 C CA . GLU A 1 114 ? -16.239 -5.533 11.037 1.00 92.25 114 GLU A CA 1
ATOM 906 C C . GLU A 1 114 ? -16.532 -6.770 10.168 1.00 92.25 114 GLU A C 1
ATOM 908 O O . GLU A 1 114 ? -16.394 -7.897 10.631 1.00 92.25 114 GLU A O 1
ATOM 913 N N . SER A 1 115 ? -16.917 -6.569 8.903 1.00 88.94 115 SER A N 1
ATOM 914 C CA . SER A 1 115 ? -17.251 -7.648 7.964 1.00 88.94 115 SER A CA 1
ATOM 915 C C . SER A 1 115 ? -16.056 -8.217 7.195 1.00 88.94 115 SER A C 1
ATOM 917 O O . SER A 1 115 ? -16.178 -9.288 6.608 1.00 88.94 115 SER A O 1
ATOM 919 N N . LEU A 1 116 ? -14.921 -7.511 7.171 1.00 84.06 116 LEU A N 1
ATOM 920 C CA . LEU A 1 116 ? -13.691 -7.927 6.493 1.00 84.06 116 LEU A CA 1
ATOM 921 C C . LEU A 1 116 ? -12.532 -7.817 7.494 1.00 84.06 116 LEU A C 1
ATOM 923 O O . LEU A 1 116 ? -11.966 -6.729 7.640 1.00 84.06 116 LEU A O 1
ATOM 927 N N . PRO A 1 117 ? -12.207 -8.911 8.209 1.00 78.56 117 PRO A N 1
ATOM 928 C CA . PRO A 1 117 ? -11.150 -8.911 9.210 1.00 78.56 117 PRO A CA 1
ATOM 929 C C . PRO A 1 117 ? -9.837 -8.366 8.646 1.00 78.56 117 PRO A C 1
ATOM 931 O O . PRO A 1 117 ? -9.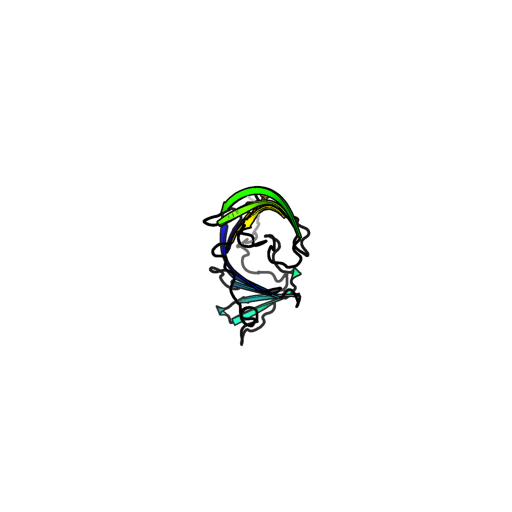435 -8.715 7.539 1.00 78.56 117 PRO A O 1
ATOM 934 N N . ASP A 1 118 ? -9.211 -7.472 9.412 1.00 82.12 118 ASP A N 1
ATOM 935 C CA . ASP A 1 118 ? -7.939 -6.804 9.102 1.00 82.12 118 ASP A CA 1
ATOM 936 C C . ASP A 1 118 ? -7.888 -5.996 7.793 1.00 82.12 118 ASP A C 1
ATOM 938 O O . ASP A 1 118 ? -6.842 -5.441 7.458 1.00 82.12 118 ASP A O 1
ATOM 942 N N . TYR A 1 119 ? -9.016 -5.819 7.100 1.00 89.12 119 TYR A N 1
ATOM 943 C CA . TYR A 1 119 ? -9.089 -4.941 5.939 1.00 89.12 119 TYR A CA 1
ATOM 944 C C . TYR A 1 119 ? -9.266 -3.475 6.376 1.00 89.12 119 TYR A C 1
ATOM 946 O O . TYR A 1 119 ? -10.292 -3.133 6.987 1.00 89.12 119 TYR A O 1
ATOM 954 N N . PRO A 1 120 ? -8.309 -2.581 6.068 1.00 94.38 120 PRO A N 1
ATOM 955 C CA . PRO A 1 120 ? -8.424 -1.177 6.423 1.00 94.38 120 PRO A CA 1
ATOM 956 C C . PRO A 1 120 ? -9.469 -0.492 5.535 1.00 94.38 120 PRO A C 1
ATOM 958 O O . PRO A 1 120 ? -9.445 -0.606 4.314 1.00 94.38 120 PRO A O 1
ATOM 961 N N . LEU A 1 121 ? -10.394 0.242 6.150 1.00 95.19 121 LEU A N 1
ATOM 962 C CA . LEU A 1 121 ? -11.368 1.090 5.455 1.00 95.19 121 LEU A CA 1
ATOM 963 C C . LEU A 1 121 ? -10.904 2.538 5.380 1.00 95.19 121 LEU A C 1
ATOM 965 O O . LEU A 1 121 ? -11.154 3.221 4.388 1.00 95.19 121 LEU A O 1
ATOM 969 N N . LYS A 1 122 ? -10.201 3.000 6.417 1.00 96.81 122 LYS A N 1
ATOM 970 C CA . LYS A 1 122 ? -9.680 4.360 6.484 1.00 96.81 122 LYS A CA 1
ATOM 971 C C . LYS A 1 122 ? -8.431 4.446 7.346 1.00 96.81 122 LYS A C 1
ATOM 973 O O . LYS A 1 122 ? -8.343 3.776 8.373 1.00 96.81 122 LYS A O 1
ATOM 978 N N . TRP A 1 123 ? -7.499 5.301 6.950 1.00 97.25 123 TRP A N 1
ATOM 979 C CA . TRP A 1 123 ? -6.361 5.740 7.748 1.00 97.25 123 TRP A CA 1
ATOM 980 C C . TRP A 1 123 ? -6.362 7.260 7.833 1.00 97.25 123 TRP A C 1
ATOM 982 O O . TRP A 1 123 ? -6.611 7.933 6.833 1.00 97.25 123 TRP A O 1
ATOM 992 N N . GLN A 1 124 ? -6.053 7.793 9.008 1.00 97.38 124 GLN A N 1
ATOM 993 C CA . GLN A 1 124 ? -5.845 9.217 9.210 1.00 97.38 124 GLN A CA 1
ATOM 994 C C . GLN A 1 124 ? -4.615 9.440 10.080 1.00 97.38 124 GLN A C 1
ATOM 996 O O . GLN A 1 124 ? -4.566 8.970 11.211 1.00 97.38 124 GLN A O 1
ATOM 1001 N N . ASP A 1 125 ? -3.672 10.213 9.563 1.00 95.00 125 ASP A N 1
ATOM 1002 C CA . ASP A 1 125 ? -2.512 10.727 10.282 1.00 95.00 125 ASP A CA 1
ATOM 1003 C C . ASP A 1 125 ? -2.694 12.256 10.391 1.00 95.00 125 ASP A C 1
ATOM 1005 O O . ASP A 1 125 ? -2.545 12.974 9.390 1.00 95.00 125 ASP A O 1
ATOM 1009 N N . PRO A 1 126 ? -3.119 12.761 11.569 1.00 91.94 126 PRO A N 1
ATOM 1010 C CA . PRO A 1 126 ? -3.390 14.181 11.767 1.00 91.94 126 PRO A CA 1
ATOM 1011 C C . PRO A 1 126 ? -2.146 15.063 11.650 1.00 91.94 126 PRO A C 1
ATOM 1013 O O . PRO A 1 126 ? -2.263 16.190 11.170 1.00 91.94 126 PRO A O 1
ATOM 1016 N N . GLU A 1 127 ? -0.977 14.565 12.065 1.00 90.38 127 GLU A N 1
ATOM 1017 C CA . GLU A 1 127 ? 0.281 15.320 12.057 1.00 90.38 127 GLU A CA 1
ATOM 1018 C C . GLU A 1 127 ? 0.659 15.711 10.626 1.00 90.38 127 GLU A C 1
ATOM 1020 O O . GLU A 1 127 ? 0.979 16.867 10.347 1.00 90.38 127 GLU A O 1
ATOM 1025 N N . TYR A 1 128 ? 0.518 14.772 9.691 1.00 88.50 128 TYR A N 1
ATOM 1026 C CA . TYR A 1 128 ? 0.877 14.982 8.288 1.00 88.50 128 TYR A CA 1
ATOM 1027 C C . TYR A 1 128 ? -0.305 15.387 7.403 1.00 88.50 128 TYR A C 1
ATOM 1029 O O . TYR A 1 128 ? -0.159 15.461 6.181 1.00 88.50 128 TYR A O 1
ATOM 1037 N N . GLN A 1 129 ? -1.480 15.639 7.995 1.00 93.75 129 GLN A N 1
ATOM 1038 C CA . GLN A 1 129 ? -2.729 15.894 7.266 1.00 93.75 129 GLN A CA 1
ATOM 1039 C C . GLN A 1 129 ? -2.969 14.845 6.164 1.00 93.75 129 GLN A C 1
ATOM 1041 O O . GLN A 1 129 ? -3.391 15.168 5.050 1.00 93.75 129 GLN A O 1
ATOM 1046 N N . LEU A 1 130 ? -2.646 13.585 6.464 1.00 93.69 130 LEU A N 1
ATOM 1047 C CA . LEU A 1 130 ? -2.762 12.459 5.549 1.00 93.69 130 LEU A CA 1
ATOM 1048 C C . LEU A 1 130 ? -4.049 11.702 5.862 1.00 93.69 130 LEU A C 1
ATOM 1050 O O . LEU A 1 130 ? -4.315 11.326 7.000 1.00 93.69 130 LEU A O 1
ATOM 1054 N N . THR A 1 131 ? -4.844 11.441 4.833 1.00 96.25 131 THR A N 1
ATOM 1055 C CA . THR A 1 131 ? -5.989 10.534 4.904 1.00 96.25 131 THR A CA 1
ATOM 1056 C C . THR A 1 131 ? -5.925 9.544 3.751 1.00 96.25 131 THR A C 1
ATOM 1058 O O . THR A 1 131 ? -5.624 9.918 2.618 1.00 96.25 131 THR A O 1
ATOM 1061 N N . VAL A 1 132 ? -6.206 8.275 4.032 1.00 95.88 132 VAL A N 1
ATOM 1062 C CA . VAL A 1 132 ? -6.389 7.238 3.015 1.00 95.88 132 VAL A CA 1
ATOM 1063 C C . VAL A 1 132 ? -7.753 6.605 3.220 1.00 95.88 132 VAL A C 1
ATOM 1065 O O . VAL A 1 132 ? -8.025 6.087 4.296 1.00 95.88 132 VAL A O 1
ATOM 1068 N N . ASP A 1 133 ? -8.593 6.628 2.193 1.00 95.94 133 ASP A N 1
ATOM 1069 C CA . ASP A 1 133 ? -9.911 6.002 2.196 1.00 95.94 133 ASP A CA 1
ATOM 1070 C C . ASP A 1 133 ? -9.927 4.839 1.187 1.00 95.94 133 ASP A C 1
ATOM 1072 O O . ASP A 1 133 ? -9.747 5.021 -0.027 1.00 95.94 133 ASP A O 1
ATOM 1076 N N . TRP A 1 134 ? -10.156 3.621 1.680 1.00 94.69 134 TRP A N 1
ATOM 1077 C CA . TRP A 1 134 ? -10.354 2.431 0.852 1.00 94.69 134 TRP A CA 1
ATOM 1078 C C . TRP A 1 134 ? -11.842 2.224 0.609 1.00 94.69 134 TRP A C 1
ATOM 1080 O O . TRP A 1 134 ? -12.579 1.699 1.439 1.00 94.69 134 TRP A O 1
ATOM 1090 N N . GLN A 1 135 ? -12.271 2.675 -0.562 1.00 91.25 135 GLN A N 1
ATOM 1091 C CA . GLN A 1 135 ? -13.649 2.591 -1.028 1.00 91.25 135 GLN A CA 1
ATOM 1092 C C . GLN A 1 135 ? -13.836 1.358 -1.919 1.00 91.25 135 GLN A C 1
ATOM 1094 O O . GLN A 1 135 ? -12.865 0.846 -2.482 1.00 91.25 135 GLN A O 1
ATOM 1099 N N . ASP A 1 136 ? -15.081 0.891 -2.028 1.00 88.44 136 ASP A N 1
ATOM 1100 C CA . ASP A 1 136 ? -15.501 -0.187 -2.935 1.00 88.44 136 ASP A CA 1
ATOM 1101 C C . ASP A 1 136 ? -14.755 -1.523 -2.772 1.00 88.44 136 ASP A C 1
ATOM 1103 O O . ASP A 1 136 ? -14.626 -2.307 -3.712 1.00 88.44 136 ASP A O 1
ATOM 1107 N N . ALA A 1 137 ? -14.292 -1.819 -1.555 1.00 86.19 137 ALA A N 1
ATOM 1108 C CA . ALA A 1 137 ? -13.558 -3.041 -1.248 1.00 86.19 137 ALA A CA 1
ATOM 1109 C C . ALA A 1 137 ? -14.405 -4.309 -1.452 1.00 86.19 137 ALA A C 1
ATOM 1111 O O . ALA A 1 137 ? -15.468 -4.466 -0.833 1.00 86.19 137 ALA A O 1
ATOM 1112 N N . LYS A 1 138 ? -13.904 -5.236 -2.277 1.00 86.50 138 LYS A N 1
ATOM 1113 C CA . LYS A 1 138 ? -14.530 -6.529 -2.586 1.00 86.50 138 LYS A CA 1
ATOM 1114 C C . LYS A 1 138 ? -13.485 -7.641 -2.547 1.00 86.50 138 LYS A C 1
ATOM 1116 O O . LYS A 1 138 ? -12.361 -7.445 -3.002 1.00 86.50 138 LYS A O 1
ATOM 1121 N N . LEU A 1 139 ? -13.874 -8.802 -2.028 1.00 87.94 139 LEU A N 1
ATOM 1122 C CA . LEU A 1 139 ? -13.102 -10.033 -2.170 1.00 87.94 139 LEU A CA 1
ATOM 1123 C C . LEU A 1 139 ? -13.514 -10.697 -3.480 1.00 87.94 139 LEU A C 1
ATOM 1125 O O . LEU A 1 139 ? -14.686 -11.020 -3.667 1.00 87.94 139 LEU A O 1
ATOM 1129 N N . VAL A 1 140 ? -12.558 -10.852 -4.386 1.00 91.38 140 VAL A N 1
ATOM 1130 C CA . VAL A 1 140 ? -12.752 -11.464 -5.701 1.00 91.38 140 VAL A CA 1
ATOM 1131 C C . VAL A 1 140 ? -11.555 -12.350 -6.020 1.00 91.38 140 VAL A C 1
ATOM 1133 O O . VAL A 1 140 ? -10.460 -12.135 -5.496 1.00 91.38 140 VAL A O 1
ATOM 1136 N N . GLU A 1 141 ? -11.758 -13.340 -6.880 1.00 93.75 141 GLU A N 1
ATOM 1137 C CA . GLU A 1 141 ? -10.655 -14.114 -7.437 1.00 93.75 141 GLU A CA 1
ATOM 1138 C C . GLU A 1 141 ? -9.891 -13.260 -8.459 1.00 93.75 141 GLU A C 1
ATOM 1140 O O . GLU A 1 141 ? -10.493 -12.569 -9.282 1.00 93.75 141 GLU A O 1
ATOM 1145 N N . LEU A 1 142 ? -8.559 -13.269 -8.375 1.00 95.69 142 LEU A N 1
ATOM 1146 C CA . LEU A 1 142 ? -7.679 -12.484 -9.238 1.00 95.69 142 LEU A CA 1
ATOM 1147 C C . LEU A 1 142 ? -6.693 -13.405 -9.959 1.00 95.69 142 LEU A C 1
ATOM 1149 O O . LEU A 1 142 ? -6.011 -14.217 -9.326 1.00 95.69 142 LEU A O 1
ATOM 1153 N N . ASP A 1 143 ? -6.570 -13.234 -11.272 1.00 95.56 143 ASP A N 1
ATOM 1154 C CA . ASP A 1 143 ? -5.590 -13.947 -12.092 1.00 95.56 143 ASP A CA 1
ATOM 1155 C C . ASP A 1 143 ? -4.158 -13.459 -11.793 1.00 95.56 143 ASP A C 1
ATOM 1157 O O . ASP A 1 143 ? -3.929 -12.271 -11.548 1.00 95.56 143 ASP A O 1
ATOM 1161 N N . ASP A 1 144 ? -3.175 -14.367 -11.799 1.00 94.19 144 ASP A N 1
ATOM 1162 C CA . ASP A 1 144 ? -1.770 -14.011 -11.552 1.00 94.19 144 ASP A CA 1
ATOM 1163 C C . ASP A 1 144 ? -1.172 -13.097 -12.630 1.00 94.19 144 ASP A C 1
ATOM 1165 O O . ASP A 1 144 ? -0.295 -12.287 -12.320 1.00 94.19 144 ASP A O 1
ATOM 1169 N N . SER A 1 145 ? -1.670 -13.167 -13.867 1.00 94.56 145 SER A N 1
ATOM 1170 C CA . SER A 1 145 ? -1.258 -12.304 -14.980 1.00 94.56 145 SER A CA 1
ATOM 1171 C C . SER A 1 145 ? -1.506 -10.820 -14.708 1.00 94.56 145 SER A C 1
ATOM 1173 O O . SER A 1 145 ? -0.767 -9.973 -15.212 1.00 94.56 145 SER A O 1
ATOM 1175 N N . LEU A 1 146 ? -2.472 -10.475 -13.845 1.00 95.56 146 LEU A N 1
ATOM 1176 C CA . LEU A 1 146 ? -2.723 -9.086 -13.451 1.00 95.56 146 LEU A CA 1
ATOM 1177 C C . LEU A 1 146 ? -1.515 -8.456 -12.748 1.00 95.56 146 LEU A C 1
ATOM 1179 O O . LEU A 1 146 ? -1.365 -7.232 -12.807 1.00 95.56 146 LEU A O 1
ATOM 1183 N N . PHE A 1 147 ? -0.667 -9.280 -12.127 1.00 96.81 147 PHE A N 1
ATOM 1184 C CA . PHE A 1 147 ? 0.521 -8.899 -11.363 1.00 96.81 147 PHE A CA 1
ATOM 1185 C C . PHE A 1 147 ? 1.833 -9.213 -12.100 1.00 96.81 147 PHE A C 1
ATOM 1187 O O . PHE A 1 147 ? 2.904 -9.137 -11.502 1.00 96.81 147 PHE A O 1
ATOM 1194 N N . ALA A 1 148 ? 1.771 -9.573 -13.382 1.00 94.56 148 ALA A N 1
ATOM 1195 C CA . ALA A 1 148 ? 2.942 -9.755 -14.229 1.00 94.56 148 ALA A CA 1
ATOM 1196 C C . ALA A 1 148 ? 3.237 -8.487 -15.049 1.00 94.56 148 ALA A C 1
ATOM 1198 O O . ALA A 1 148 ? 2.368 -7.634 -15.254 1.00 94.56 148 ALA A O 1
ATOM 1199 N N . LEU A 1 149 ? 4.471 -8.371 -15.547 1.00 94.38 149 LEU A N 1
ATOM 1200 C CA . LEU A 1 149 ? 4.791 -7.398 -16.589 1.00 94.38 149 LEU A CA 1
ATOM 1201 C C . LEU A 1 149 ? 4.009 -7.752 -17.867 1.00 94.38 149 LEU A C 1
ATOM 1203 O O . LEU A 1 149 ? 4.083 -8.901 -18.305 1.00 94.38 149 LEU A O 1
ATOM 1207 N N . PRO A 1 150 ? 3.274 -6.806 -18.478 1.00 92.25 150 PRO A N 1
ATOM 1208 C CA . PRO A 1 150 ? 2.566 -7.082 -19.719 1.00 92.25 150 PRO A CA 1
ATOM 1209 C C . PRO A 1 150 ? 3.531 -7.313 -20.887 1.00 92.25 150 PRO A C 1
ATOM 1211 O O . PRO A 1 150 ? 4.614 -6.726 -20.952 1.00 92.25 150 PRO A O 1
ATOM 1214 N N . GLU A 1 151 ? 3.108 -8.130 -21.848 1.00 93.06 151 GLU A N 1
ATOM 1215 C CA . GLU A 1 151 ? 3.929 -8.480 -23.003 1.00 93.06 151 GLU A CA 1
ATOM 1216 C C . GLU A 1 151 ? 4.298 -7.257 -23.870 1.00 93.06 151 GLU A C 1
ATOM 1218 O O . GLU A 1 151 ? 3.499 -6.345 -24.135 1.00 93.06 151 GLU A O 1
ATOM 1223 N N . GLY A 1 152 ? 5.552 -7.236 -24.326 1.00 92.94 152 GLY A N 1
ATOM 1224 C CA . GLY A 1 152 ? 6.100 -6.176 -25.169 1.00 92.94 152 GLY A CA 1
ATOM 1225 C C . GLY A 1 152 ? 6.317 -4.843 -24.451 1.00 92.94 152 GLY A C 1
ATOM 1226 O O . GLY A 1 152 ? 6.418 -3.815 -25.117 1.00 92.94 152 GLY A O 1
ATOM 1227 N N . TYR A 1 153 ? 6.362 -4.839 -23.115 1.00 96.56 153 TYR A N 1
ATOM 1228 C CA . TYR A 1 153 ? 6.887 -3.702 -22.366 1.00 96.56 153 TYR A CA 1
ATOM 1229 C C . TYR A 1 153 ? 8.417 -3.692 -22.422 1.00 96.56 153 TYR A C 1
ATOM 1231 O O . TYR A 1 153 ? 9.065 -4.718 -22.224 1.00 96.56 153 TYR A O 1
ATOM 1239 N N . LEU A 1 154 ? 8.996 -2.519 -22.667 1.00 96.31 154 LEU A N 1
ATOM 1240 C CA . LEU A 1 154 ? 10.441 -2.322 -22.735 1.00 96.31 154 LEU A CA 1
ATOM 1241 C C . LEU A 1 154 ? 10.970 -1.804 -21.399 1.00 96.31 154 LEU A C 1
ATOM 1243 O O . LEU A 1 154 ? 10.443 -0.832 -20.849 1.00 96.31 154 LEU A O 1
ATOM 1247 N N . LYS A 1 155 ? 12.029 -2.437 -20.888 1.00 96.00 155 LYS A N 1
ATOM 1248 C CA . LYS A 1 155 ? 12.733 -1.938 -19.706 1.00 96.00 155 LYS A CA 1
ATOM 1249 C C . LYS A 1 155 ? 13.435 -0.638 -20.069 1.00 96.00 155 LYS A C 1
ATOM 1251 O O . LYS A 1 155 ? 14.141 -0.576 -21.074 1.00 96.00 155 LYS A O 1
ATOM 1256 N N . VAL A 1 156 ? 13.257 0.381 -19.243 1.00 94.06 156 VAL A N 1
ATOM 1257 C CA . VAL A 1 156 ? 14.035 1.616 -19.295 1.00 94.06 156 VAL A CA 1
ATOM 1258 C C . VAL A 1 156 ? 14.765 1.785 -17.973 1.00 94.06 156 VAL A C 1
ATOM 1260 O O . VAL A 1 156 ? 14.237 1.456 -16.909 1.00 94.06 156 VAL A O 1
ATOM 1263 N N . GLU A 1 157 ? 15.997 2.272 -18.044 1.00 89.94 157 GLU A N 1
ATOM 1264 C CA . GLU A 1 157 ? 16.788 2.509 -16.845 1.00 89.94 157 GLU A CA 1
ATOM 1265 C C . GLU A 1 157 ? 16.261 3.750 -16.112 1.00 89.94 157 GLU A C 1
ATOM 1267 O O . GLU A 1 157 ? 15.955 4.764 -16.753 1.00 89.94 157 GLU A O 1
ATOM 1272 N N . PRO A 1 158 ? 16.136 3.701 -14.777 1.00 77.88 158 PRO A N 1
ATOM 1273 C CA . PRO A 1 158 ? 15.800 4.886 -14.013 1.00 77.88 158 PRO A CA 1
ATOM 1274 C C . PRO A 1 158 ? 16.893 5.953 -14.191 1.00 77.88 158 PRO A C 1
ATOM 1276 O O . PRO A 1 158 ? 18.078 5.615 -14.293 1.00 77.88 158 PRO A O 1
ATOM 1279 N N . PRO A 1 159 ? 16.537 7.250 -14.220 1.00 73.44 159 PRO A N 1
ATOM 1280 C CA . PRO A 1 159 ? 17.538 8.306 -14.267 1.00 73.44 159 PRO A CA 1
ATOM 1281 C C . PRO A 1 159 ? 18.471 8.172 -13.059 1.00 73.44 159 PRO A C 1
ATOM 1283 O O . PRO A 1 159 ? 18.016 8.000 -11.926 1.00 73.44 159 PRO A O 1
ATOM 1286 N N . LYS A 1 160 ? 19.787 8.234 -13.302 1.00 68.12 160 LYS A N 1
ATOM 1287 C CA . LYS A 1 160 ? 20.778 8.199 -12.222 1.00 68.12 160 LYS A CA 1
ATOM 1288 C C . LYS A 1 160 ? 20.504 9.372 -11.270 1.00 68.12 160 LYS A C 1
ATOM 1290 O O . LYS A 1 160 ? 20.379 10.501 -11.754 1.00 68.12 160 LYS A O 1
ATOM 1295 N N . PRO A 1 161 ? 20.429 9.148 -9.946 1.00 46.44 161 PRO A N 1
ATOM 1296 C CA . PRO A 1 161 ? 20.374 10.243 -8.986 1.00 46.44 161 PRO A CA 1
ATOM 1297 C C . PRO A 1 161 ? 21.576 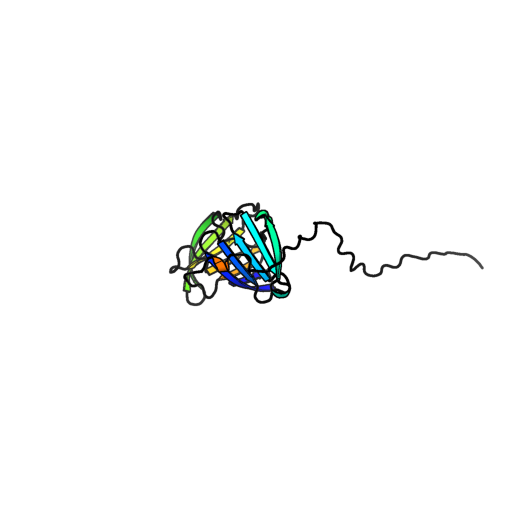11.170 -9.225 1.00 46.44 161 PRO A C 1
ATOM 1299 O O . PRO A 1 161 ? 22.715 10.718 -9.137 1.00 46.44 161 PRO A O 1
ATOM 1302 N N . GLY A 1 162 ? 21.329 12.431 -9.591 1.00 46.81 162 GLY A N 1
ATOM 1303 C CA . GLY A 1 162 ? 22.381 13.420 -9.872 1.00 46.81 162 GLY A CA 1
ATOM 1304 C C . GLY A 1 162 ? 22.677 13.709 -11.350 1.00 46.81 162 GLY A C 1
ATOM 1305 O O . GLY A 1 162 ? 23.600 14.465 -11.626 1.00 46.81 162 GLY A O 1
ATOM 1306 N N . ALA A 1 163 ? 21.919 13.165 -12.308 1.00 41.75 163 ALA A N 1
ATOM 1307 C CA . ALA A 1 163 ? 21.907 13.734 -13.656 1.00 41.75 163 ALA A CA 1
ATOM 1308 C C . ALA A 1 163 ? 21.073 15.023 -13.626 1.00 41.75 163 ALA A C 1
ATOM 1310 O O . ALA A 1 163 ? 19.845 14.966 -13.548 1.00 41.75 163 ALA A O 1
ATOM 1311 N N . ASP A 1 164 ? 21.757 16.167 -13.614 1.00 38.16 164 ASP A N 1
ATOM 1312 C CA . ASP A 1 164 ? 21.165 17.499 -13.662 1.00 38.16 164 ASP A CA 1
ATOM 1313 C C . ASP A 1 164 ? 19.998 17.560 -14.650 1.00 38.16 164 ASP A C 1
ATOM 1315 O O . ASP A 1 164 ? 20.148 17.331 -15.853 1.00 38.16 164 ASP A O 1
ATOM 1319 N N . VAL A 1 165 ? 18.829 17.958 -14.148 1.00 37.25 165 VAL A N 1
ATOM 1320 C CA . VAL A 1 165 ? 17.782 18.541 -14.986 1.00 37.25 165 VAL A CA 1
ATOM 1321 C C . VAL A 1 165 ? 18.279 19.939 -15.364 1.00 37.25 165 VAL A C 1
ATOM 1323 O O . VAL A 1 165 ? 17.840 20.954 -14.827 1.00 37.25 165 VAL A O 1
ATOM 1326 N N . ALA A 1 166 ? 19.272 19.993 -16.252 1.00 41.28 166 ALA A N 1
ATOM 1327 C CA . ALA A 1 166 ? 19.702 21.209 -16.917 1.00 41.28 166 ALA A CA 1
ATOM 1328 C C . ALA A 1 166 ? 18.547 21.674 -17.807 1.00 41.28 166 ALA A C 1
ATOM 1330 O O . ALA A 1 166 ? 18.397 21.268 -18.956 1.00 41.28 166 ALA A O 1
ATOM 1331 N N . GLY A 1 167 ? 17.666 22.475 -17.220 1.00 41.16 167 GLY A N 1
ATOM 1332 C CA . GLY A 1 167 ? 16.477 22.945 -17.902 1.00 41.16 167 GLY A CA 1
ATOM 1333 C C . GLY A 1 167 ? 15.517 23.649 -16.967 1.00 41.16 167 GLY A C 1
ATOM 1334 O O . GLY A 1 167 ? 14.364 23.261 -16.928 1.00 41.16 167 GLY A O 1
ATOM 1335 N N . HIS A 1 168 ? 16.006 24.634 -16.210 1.00 41.84 168 HIS A N 1
ATOM 1336 C CA . HIS A 1 168 ? 15.325 25.888 -15.841 1.00 41.84 168 HIS A CA 1
ATOM 1337 C C . HIS A 1 168 ? 16.286 26.724 -14.972 1.00 41.84 168 HIS A C 1
ATOM 1339 O O . HIS A 1 168 ? 15.995 27.073 -13.832 1.00 41.84 168 HIS A O 1
ATOM 1345 N N . GLN A 1 169 ? 17.462 27.060 -15.520 1.00 34.00 169 GLN A N 1
ATOM 1346 C CA . GLN A 1 169 ? 18.145 28.273 -15.076 1.00 34.00 169 GLN A CA 1
ATOM 1347 C C . GLN A 1 169 ? 17.398 29.445 -15.709 1.00 34.00 169 GLN A C 1
ATOM 1349 O O . GLN A 1 169 ? 17.535 29.728 -16.900 1.00 34.00 169 GLN A O 1
ATOM 1354 N N . GLY A 1 170 ? 16.552 30.082 -14.899 1.00 34.06 170 GLY A N 1
ATOM 1355 C CA . GLY A 1 170 ? 16.114 31.442 -15.158 1.00 34.06 170 GLY A CA 1
ATOM 1356 C C . GLY A 1 170 ? 17.341 32.306 -15.425 1.00 34.06 170 GLY A C 1
ATOM 1357 O O . GLY A 1 170 ? 18.349 32.212 -14.727 1.00 34.06 170 GLY A O 1
ATOM 1358 N N . GLN A 1 171 ? 17.254 33.094 -16.489 1.00 38.91 171 GLN A N 1
ATOM 1359 C CA . GLN A 1 171 ? 18.259 34.053 -16.912 1.00 38.91 171 GLN A CA 1
ATOM 1360 C C . GLN A 1 171 ? 18.689 34.941 -15.735 1.00 38.91 171 GLN A C 1
ATOM 1362 O O . GLN A 1 171 ? 18.011 35.905 -15.397 1.00 38.91 171 GLN A O 1
ATOM 1367 N N . HIS A 1 172 ? 19.855 34.664 -15.162 1.00 38.34 172 HIS A N 1
ATOM 1368 C CA . HIS A 1 172 ? 20.676 35.691 -14.541 1.00 38.34 172 HIS A CA 1
ATOM 1369 C C . HIS A 1 172 ? 21.798 36.014 -15.527 1.00 38.34 172 HIS A C 1
ATOM 1371 O O . HIS A 1 172 ? 22.759 35.262 -15.667 1.00 38.34 172 HIS A O 1
ATOM 1377 N N . ARG A 1 173 ? 21.645 37.124 -16.260 1.00 34.91 173 ARG A N 1
ATOM 1378 C CA . ARG A 1 173 ? 22.773 37.783 -16.934 1.00 34.91 173 ARG A CA 1
ATOM 1379 C C . ARG A 1 173 ? 23.713 38.327 -15.853 1.00 34.91 173 ARG A C 1
ATOM 1381 O O . ARG A 1 173 ? 23.226 39.070 -14.999 1.00 34.91 173 ARG A O 1
ATOM 1388 N N . PRO A 1 174 ? 25.020 38.027 -15.894 1.00 38.81 174 PRO A N 1
ATOM 1389 C CA . PRO A 1 174 ? 26.000 38.761 -15.119 1.00 38.81 174 PRO A CA 1
ATOM 1390 C C . PRO A 1 174 ? 26.422 40.045 -15.856 1.00 38.81 174 PRO A C 1
ATOM 1392 O O . PRO A 1 174 ? 26.583 40.058 -17.074 1.00 38.81 174 PRO A O 1
ATOM 1395 N N . GLU A 1 175 ? 26.501 41.107 -15.053 1.00 40.53 175 GLU A N 1
ATOM 1396 C CA . GLU A 1 175 ? 27.441 42.239 -15.029 1.00 40.53 175 GLU A CA 1
ATOM 1397 C C . GLU A 1 175 ? 27.917 42.926 -16.325 1.00 40.53 175 GLU A C 1
ATOM 1399 O O . GLU A 1 175 ? 28.459 42.318 -17.240 1.00 40.53 175 GLU A O 1
ATOM 1404 N N . SER A 1 176 ? 27.894 44.265 -16.294 1.00 36.16 176 SER A N 1
ATOM 1405 C CA . SER A 1 176 ? 29.072 45.037 -16.704 1.00 36.16 176 SER A CA 1
ATOM 1406 C C . SER A 1 176 ? 29.210 46.289 -15.839 1.00 36.16 176 SER A C 1
ATOM 1408 O O . SER A 1 176 ? 28.395 47.209 -15.886 1.00 36.16 176 SER A O 1
ATOM 1410 N N . THR A 1 177 ? 30.270 46.288 -15.046 1.00 43.91 177 THR A N 1
ATOM 1411 C CA . THR A 1 177 ? 30.896 47.408 -14.345 1.00 43.91 177 THR A CA 1
ATOM 1412 C C . THR A 1 177 ? 31.510 48.386 -15.352 1.00 43.91 177 THR A C 1
ATOM 1414 O O . THR A 1 177 ? 32.083 47.937 -16.341 1.00 43.91 177 THR A O 1
ATOM 1417 N N . ALA A 1 178 ? 31.467 49.692 -15.073 1.00 38.69 178 ALA A N 1
ATOM 1418 C CA . ALA A 1 178 ? 32.563 50.629 -15.352 1.00 38.69 178 ALA A CA 1
ATOM 1419 C C . ALA A 1 178 ? 32.264 51.990 -14.703 1.00 38.69 178 ALA A C 1
ATOM 1421 O O . ALA A 1 178 ? 31.284 52.655 -15.028 1.00 38.69 178 ALA A O 1
ATOM 1422 N N . ALA A 1 179 ? 33.130 52.382 -13.774 1.00 44.88 179 ALA A N 1
ATOM 1423 C CA . ALA A 1 179 ? 33.299 53.756 -13.334 1.00 44.88 179 ALA A CA 1
ATOM 1424 C C . ALA A 1 179 ? 34.216 54.487 -14.326 1.00 44.88 179 ALA A C 1
ATOM 1426 O O . ALA A 1 179 ? 35.199 53.885 -14.738 1.00 44.88 179 ALA A O 1
ATOM 1427 N N . GLU A 1 180 ? 33.984 55.772 -14.616 1.00 36.94 180 GLU A N 1
ATOM 1428 C CA . GLU A 1 180 ? 35.080 56.718 -14.870 1.00 36.94 180 GLU A CA 1
ATOM 1429 C C . GLU A 1 180 ? 34.656 58.182 -14.626 1.00 36.94 180 GLU A C 1
ATOM 1431 O O . GLU A 1 180 ? 33.477 58.513 -14.561 1.00 36.94 180 GLU A O 1
ATOM 1436 N N . LYS A 1 181 ? 35.675 59.008 -14.382 1.00 40.94 181 LYS A N 1
ATOM 1437 C CA . LYS A 1 181 ? 35.750 60.351 -13.786 1.00 40.94 181 LYS A CA 1
ATOM 1438 C C . LYS A 1 181 ? 35.466 61.516 -14.763 1.00 40.94 181 LYS A C 1
ATOM 1440 O O . LYS A 1 181 ? 35.636 61.336 -15.960 1.00 40.94 181 LYS A O 1
ATOM 1445 N N . LYS A 1 182 ? 35.341 62.721 -14.159 1.00 39.97 182 LYS A N 1
ATOM 1446 C CA . LYS A 1 182 ? 35.631 64.091 -14.676 1.00 39.97 182 LYS A CA 1
ATOM 1447 C C . LYS A 1 182 ? 34.610 64.664 -15.676 1.00 39.97 182 LYS A C 1
ATOM 1449 O O . LYS A 1 182 ? 34.083 63.922 -16.487 1.00 39.97 182 LYS A O 1
ATOM 1454 N N . ASP A 1 183 ? 34.249 65.948 -15.659 1.00 47.38 183 ASP A N 1
ATOM 1455 C CA . ASP A 1 183 ? 34.792 67.172 -15.029 1.00 47.38 183 ASP A CA 1
ATOM 1456 C C . ASP A 1 183 ? 33.695 67.990 -14.318 1.00 47.38 183 ASP A C 1
ATOM 1458 O O . ASP A 1 183 ? 32.509 67.858 -14.705 1.00 47.38 183 ASP A O 1
#

Foldseek 3Di:
DWKDFPHDIWDWDWDDDPQKIWIATPPDDAQGIWIDRRVVQKIWGAGVVQLAIEIDGVLPPDPPDAPLRHPPKDKDWDFDDWDDDDPFIWTKTFIWIDDPNDPDIQTFIWTDGPVDPSHTQKTARPVRRIIDGDPPDDDDDDDCVVRDRDPPRHYDYDPDVPPDPPPDPDDDDDDDDDDDDDD

pLDDT: mean 84.94, std 18.01, range [34.0, 98.12]

Radius of gyration: 22.58 Å; chains: 1; bounding box: 58×81×46 Å